Protein AF-A0A974APL2-F1 (afdb_monomer)

Structure (mmCIF, N/CA/C/O backbone):
data_AF-A0A974APL2-F1
#
_entry.id   AF-A0A974APL2-F1
#
loop_
_atom_site.group_PDB
_atom_site.id
_atom_site.type_symbol
_atom_site.label_atom_id
_atom_site.label_alt_id
_atom_site.label_comp_id
_atom_site.label_asym_id
_atom_site.label_entity_id
_atom_site.label_seq_id
_atom_site.pdbx_PDB_ins_code
_atom_site.Cartn_x
_atom_site.Cartn_y
_atom_site.Cartn_z
_atom_site.occupancy
_atom_site.B_iso_or_equiv
_atom_site.auth_seq_id
_atom_site.auth_comp_id
_atom_site.auth_asym_id
_atom_site.auth_atom_id
_atom_site.pdbx_PDB_model_num
ATOM 1 N N . MET A 1 1 ? -79.525 27.119 30.843 1.00 41.72 1 MET A N 1
ATOM 2 C CA . MET A 1 1 ? -80.373 26.518 29.789 1.00 41.72 1 MET A CA 1
ATOM 3 C C . MET A 1 1 ? -80.406 27.497 28.627 1.00 41.72 1 MET A C 1
ATOM 5 O O . MET A 1 1 ? -80.624 28.666 28.890 1.00 41.72 1 MET A O 1
ATOM 9 N N . SER A 1 2 ? -80.058 27.011 27.430 1.00 44.84 2 SER A N 1
ATOM 10 C CA . SER A 1 2 ? -79.968 27.663 26.110 1.00 44.84 2 SER A CA 1
ATOM 11 C C . SER A 1 2 ? -80.088 29.183 26.002 1.00 44.84 2 SER A C 1
ATOM 13 O O . SER A 1 2 ? -81.164 29.739 26.193 1.00 44.84 2 SER A O 1
ATOM 15 N N . THR A 1 3 ? -79.031 29.789 25.461 1.00 53.78 3 THR A N 1
ATOM 16 C CA . THR A 1 3 ? -79.169 30.967 24.603 1.00 53.78 3 THR A CA 1
ATOM 17 C C . THR A 1 3 ? -78.673 30.592 23.211 1.00 53.78 3 THR A C 1
ATOM 19 O O . THR A 1 3 ? -77.520 30.209 23.025 1.00 53.78 3 THR A O 1
ATOM 22 N N . ASP A 1 4 ? -79.613 30.648 22.277 1.00 44.88 4 ASP A N 1
ATOM 23 C CA . ASP A 1 4 ? -79.468 30.580 20.830 1.00 44.88 4 ASP A CA 1
ATOM 24 C C . ASP A 1 4 ? -78.564 31.715 20.321 1.00 44.88 4 ASP A C 1
ATOM 26 O O . ASP A 1 4 ? -78.755 32.867 20.714 1.00 44.88 4 ASP A O 1
ATOM 30 N N . GLN A 1 5 ? -77.578 31.393 19.478 1.00 54.25 5 GLN A N 1
ATOM 31 C CA . GLN A 1 5 ? -76.889 32.353 18.609 1.00 54.25 5 GLN A CA 1
ATOM 32 C C . GLN A 1 5 ? -76.435 31.676 17.291 1.00 54.25 5 GLN A C 1
ATOM 34 O O . GLN A 1 5 ? -76.120 30.481 17.282 1.00 54.25 5 GLN A O 1
ATOM 39 N N . PRO A 1 6 ? -76.410 32.427 16.169 1.00 44.41 6 PRO A N 1
ATOM 40 C CA . PRO A 1 6 ? -76.641 31.931 14.811 1.00 44.41 6 PRO A CA 1
ATOM 41 C C . PRO A 1 6 ? -75.378 31.514 14.041 1.00 44.41 6 PRO A C 1
ATOM 43 O O . PRO A 1 6 ? -74.268 31.967 14.312 1.00 44.41 6 PRO A O 1
ATOM 46 N N . LYS A 1 7 ? -75.574 30.692 12.996 1.00 56.00 7 LYS A N 1
ATOM 47 C CA . LYS A 1 7 ? -74.546 30.291 12.016 1.00 56.00 7 LYS A CA 1
ATOM 48 C C . LYS A 1 7 ? -74.161 31.451 11.084 1.00 56.00 7 LYS A C 1
ATOM 50 O O . LYS A 1 7 ? -75.035 31.920 10.353 1.00 56.00 7 LYS A O 1
ATOM 55 N N . PRO A 1 8 ? -72.872 31.817 10.966 1.00 46.12 8 PRO A N 1
ATOM 56 C CA . PRO A 1 8 ? -72.417 32.685 9.893 1.00 46.12 8 PRO A CA 1
ATOM 57 C C . PRO A 1 8 ? -71.661 31.914 8.798 1.00 46.12 8 PRO A C 1
ATOM 59 O O . PRO A 1 8 ? -70.687 31.214 9.056 1.00 46.12 8 PRO A O 1
ATOM 62 N N . GLY A 1 9 ? -72.111 32.126 7.558 1.00 42.22 9 GLY A N 1
ATOM 63 C CA . GLY A 1 9 ? -71.265 32.207 6.366 1.00 42.22 9 GLY A CA 1
ATOM 64 C C . GLY A 1 9 ? -70.713 30.899 5.804 1.00 42.22 9 GLY A C 1
ATOM 65 O O . GLY A 1 9 ? -69.613 30.479 6.140 1.00 42.22 9 GLY A O 1
ATOM 66 N N . THR A 1 10 ? -71.405 30.319 4.823 1.00 54.47 10 THR A N 1
ATOM 67 C CA . THR A 1 10 ? -70.755 29.438 3.843 1.00 54.47 10 THR A CA 1
ATOM 68 C C . THR A 1 10 ? -70.033 30.314 2.815 1.00 54.47 10 THR A C 1
ATOM 70 O O . THR A 1 10 ? -70.710 31.022 2.067 1.00 54.47 10 THR A O 1
ATOM 73 N N . PRO A 1 11 ? -68.692 30.306 2.720 1.00 50.41 11 PRO A N 1
ATOM 74 C CA . PRO A 1 11 ? -68.041 30.988 1.616 1.00 50.41 11 PRO A CA 1
ATOM 75 C C . PRO A 1 11 ? -68.216 30.185 0.319 1.00 50.41 11 PRO A C 1
ATOM 77 O O . PRO A 1 11 ? -68.008 28.971 0.261 1.00 50.41 11 PRO A O 1
ATOM 80 N N . LEU A 1 12 ? -68.601 30.900 -0.738 1.00 54.53 12 LEU A N 1
ATOM 81 C CA . LEU A 1 12 ? -68.716 30.419 -2.113 1.00 54.53 12 LEU A CA 1
ATOM 82 C C . LEU A 1 12 ? -67.390 29.810 -2.598 1.00 54.53 12 LEU A C 1
ATOM 84 O O . LEU A 1 12 ? -66.359 30.482 -2.665 1.00 54.53 12 LEU A O 1
ATOM 88 N N . ARG A 1 13 ? -67.434 28.535 -2.996 1.00 44.91 13 ARG A N 1
ATOM 89 C CA . ARG A 1 13 ? -66.314 27.804 -3.602 1.00 44.91 13 ARG A CA 1
ATOM 90 C C . ARG A 1 13 ? -65.988 28.388 -4.981 1.00 44.91 13 ARG A C 1
ATOM 92 O O . ARG A 1 13 ? -66.600 28.008 -5.977 1.00 44.91 13 ARG A O 1
ATOM 99 N N . ARG A 1 14 ? -64.995 29.276 -5.068 1.00 53.94 14 ARG A N 1
ATOM 100 C CA . ARG A 1 14 ? -64.403 29.676 -6.356 1.00 53.94 14 ARG A CA 1
ATOM 101 C C . ARG A 1 14 ? -63.635 28.480 -6.924 1.00 53.94 14 ARG A C 1
ATOM 103 O O . ARG A 1 14 ? -62.769 27.927 -6.249 1.00 53.94 14 ARG A O 1
ATOM 110 N N . LYS A 1 15 ? -63.967 28.030 -8.138 1.00 47.72 15 LYS A N 1
ATOM 111 C CA . LYS A 1 15 ? -63.155 27.017 -8.824 1.00 47.72 15 LYS A CA 1
ATOM 112 C C . LYS A 1 15 ? -61.809 27.648 -9.179 1.00 47.72 15 LYS A C 1
ATOM 114 O O . LYS A 1 15 ? -61.775 28.638 -9.900 1.00 47.72 15 LYS A O 1
ATOM 119 N N . ALA A 1 16 ? -60.722 27.079 -8.665 1.00 53.84 16 ALA A N 1
ATOM 120 C CA . ALA A 1 16 ? -59.384 27.402 -9.133 1.00 53.84 16 ALA A CA 1
ATOM 121 C C . ALA A 1 16 ? -59.283 27.001 -10.611 1.00 53.84 16 ALA A C 1
ATOM 123 O O . ALA A 1 16 ? -59.453 25.828 -10.950 1.00 53.84 16 ALA A O 1
ATOM 124 N N . VAL A 1 17 ? -59.055 27.982 -11.483 1.00 51.69 17 VAL A N 1
ATOM 125 C CA . VAL A 1 17 ? -58.576 27.734 -12.843 1.00 51.69 17 VAL A CA 1
ATOM 126 C C . VAL A 1 17 ? -57.156 27.205 -12.688 1.00 51.69 17 VAL A C 1
ATOM 128 O O . VAL A 1 17 ? -56.297 27.880 -12.123 1.00 51.69 17 VAL A O 1
ATOM 131 N N . ARG A 1 18 ? -56.932 25.960 -13.106 1.00 43.84 18 ARG A N 1
ATOM 132 C CA . ARG A 1 18 ? -55.601 25.360 -13.139 1.00 43.84 18 ARG A CA 1
ATOM 133 C C . ARG A 1 18 ? -54.845 26.048 -14.272 1.00 43.84 18 ARG A C 1
ATOM 135 O O . ARG A 1 18 ? -55.178 25.841 -15.431 1.00 43.84 18 ARG A O 1
ATOM 142 N N . VAL A 1 19 ? -53.914 26.929 -13.926 1.00 56.44 19 VAL A N 1
ATOM 143 C CA . VAL A 1 19 ? -52.927 27.444 -14.877 1.00 56.44 19 VAL A CA 1
ATOM 144 C C . VAL A 1 19 ? -51.848 26.376 -14.971 1.00 56.44 19 VAL A C 1
ATOM 146 O O . VAL A 1 19 ? -51.269 26.007 -13.946 1.00 56.44 19 VAL A O 1
ATOM 149 N N . ASP A 1 20 ? -51.637 25.829 -16.165 1.00 52.69 20 ASP A N 1
ATOM 150 C CA . ASP A 1 20 ? -50.556 24.877 -16.389 1.00 52.69 20 ASP A CA 1
ATOM 151 C C . ASP A 1 20 ? -49.205 25.586 -16.173 1.00 52.69 20 ASP A C 1
ATOM 153 O O . ASP A 1 20 ? -49.003 26.694 -16.683 1.00 52.69 20 ASP A O 1
ATOM 157 N N . PRO A 1 21 ? -48.293 25.014 -15.367 1.00 55.16 21 PRO A N 1
ATOM 158 C CA . PRO A 1 21 ? -46.981 25.604 -15.141 1.00 55.16 21 PRO A CA 1
ATOM 159 C C . PRO A 1 21 ? -46.147 25.558 -16.434 1.00 55.16 21 PRO A C 1
ATOM 161 O O . PRO A 1 21 ? -46.241 24.578 -17.173 1.00 55.16 21 PRO A O 1
ATOM 164 N N . PRO A 1 22 ? -45.322 26.584 -16.721 1.00 50.16 22 PRO A N 1
ATOM 165 C CA . PRO A 1 22 ? -44.440 26.559 -17.883 1.00 50.16 22 PRO A CA 1
ATOM 166 C C . PRO A 1 22 ? -43.420 25.419 -17.764 1.00 50.16 22 PRO A C 1
ATOM 168 O O . PRO A 1 22 ? -42.938 25.131 -16.665 1.00 50.16 22 PRO A O 1
ATOM 171 N N . ASP A 1 23 ? -43.093 24.799 -18.902 1.00 53.38 23 ASP A N 1
ATOM 172 C CA . ASP A 1 23 ? -42.100 23.727 -19.048 1.00 53.38 23 ASP A CA 1
ATOM 173 C C . ASP A 1 23 ? -40.712 24.196 -18.578 1.00 53.38 23 ASP A C 1
ATOM 175 O O . ASP A 1 23 ? -39.890 24.704 -19.342 1.00 53.38 23 ASP A O 1
ATOM 179 N N . ILE A 1 24 ? -40.436 24.033 -17.285 1.00 51.09 24 ILE A N 1
ATOM 180 C CA . ILE A 1 24 ? -39.075 24.059 -16.758 1.00 51.09 24 ILE A CA 1
ATOM 181 C C . ILE A 1 24 ? -38.513 22.659 -17.023 1.00 51.09 24 ILE A C 1
ATOM 183 O O . ILE A 1 24 ? -39.038 21.704 -16.441 1.00 51.09 24 ILE A O 1
ATOM 187 N N . PRO A 1 25 ? -37.473 22.485 -17.864 1.00 44.91 25 PRO A N 1
ATOM 188 C CA . PRO A 1 25 ? -36.915 21.165 -18.108 1.00 44.91 25 PRO A CA 1
ATOM 189 C C . PRO A 1 25 ? -36.429 20.589 -16.778 1.00 44.91 25 PRO A C 1
ATOM 191 O O . PRO A 1 25 ? -35.546 21.138 -16.112 1.00 44.91 25 PRO A O 1
ATOM 194 N N . ALA A 1 26 ? -37.062 19.493 -16.367 1.00 47.62 26 ALA A N 1
ATOM 195 C CA . ALA A 1 26 ? -36.717 18.782 -15.154 1.00 47.62 26 ALA A CA 1
ATOM 196 C C . ALA A 1 26 ? -35.232 18.386 -15.190 1.00 47.62 26 ALA A C 1
ATOM 198 O O . ALA A 1 26 ? -34.714 17.922 -16.206 1.00 47.62 26 ALA A O 1
ATOM 199 N N . LYS A 1 27 ? -34.543 18.579 -14.058 1.00 50.38 27 LYS A N 1
ATOM 200 C CA . LYS A 1 27 ? -33.190 18.068 -13.792 1.00 50.38 27 LYS A CA 1
ATOM 201 C C . LYS A 1 27 ? -33.018 16.665 -14.393 1.00 50.38 27 LYS A C 1
ATOM 203 O O . LYS A 1 27 ? -33.781 15.775 -14.041 1.00 50.38 27 LYS A O 1
ATOM 208 N N . SER A 1 28 ? -31.992 16.508 -15.237 1.00 50.34 28 SER A N 1
ATOM 209 C CA . SER A 1 28 ? -31.504 15.273 -15.884 1.00 50.34 28 SER A CA 1
ATOM 210 C C . SER A 1 28 ? -32.127 13.959 -15.382 1.00 50.34 28 SER A C 1
ATOM 212 O O . SER A 1 28 ? -31.935 13.621 -14.209 1.00 50.34 28 SER A O 1
ATOM 214 N N . ASP A 1 29 ? -32.757 13.197 -16.282 1.00 48.56 29 ASP A N 1
ATOM 215 C CA . ASP A 1 29 ? -33.413 11.914 -15.998 1.00 48.56 29 ASP A CA 1
ATOM 216 C C . ASP A 1 29 ? -32.587 11.000 -15.069 1.00 48.56 29 ASP A C 1
ATOM 218 O O . ASP A 1 29 ? -31.475 10.584 -15.424 1.00 48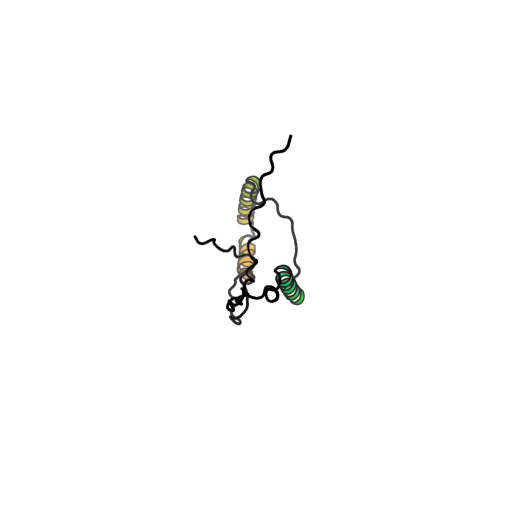.56 29 ASP A O 1
ATOM 222 N N . PRO A 1 30 ? -33.115 10.606 -13.893 1.00 51.66 30 PRO A N 1
ATOM 223 C CA . PRO A 1 30 ? -32.425 9.691 -12.985 1.00 51.66 30 PRO A CA 1
ATOM 224 C C . PRO A 1 30 ? -32.243 8.291 -13.592 1.00 51.66 30 PRO A C 1
ATOM 226 O O . PRO A 1 30 ? -31.352 7.556 -13.170 1.00 51.66 30 PRO A O 1
ATOM 229 N N . ALA A 1 31 ? -33.023 7.944 -14.622 1.00 50.53 31 ALA A N 1
ATOM 230 C CA . ALA A 1 31 ? -32.879 6.709 -15.388 1.00 50.53 31 ALA A CA 1
ATOM 231 C C . ALA A 1 31 ? -31.584 6.661 -16.227 1.00 50.53 31 ALA A C 1
ATOM 233 O O . ALA A 1 31 ? -31.073 5.575 -16.499 1.00 50.53 31 ALA A O 1
ATOM 234 N N . ALA A 1 32 ? -31.013 7.815 -16.597 1.00 54.09 32 ALA A N 1
ATOM 235 C CA . ALA A 1 32 ? -29.814 7.884 -17.436 1.00 54.09 32 ALA A CA 1
ATOM 236 C C . ALA A 1 32 ? -28.502 7.767 -16.635 1.00 54.09 32 ALA A C 1
ATOM 238 O O . ALA A 1 32 ? -27.428 7.534 -17.196 1.00 54.09 32 ALA A O 1
ATOM 239 N N . ARG A 1 33 ? -28.553 7.900 -15.303 1.00 60.84 33 ARG A N 1
ATOM 240 C CA . ARG A 1 33 ? -27.376 7.728 -14.444 1.00 60.84 33 ARG A CA 1
ATOM 241 C C . ARG A 1 33 ? -27.277 6.271 -14.020 1.00 60.84 33 ARG A C 1
ATOM 243 O O . ARG A 1 33 ? -27.867 5.868 -13.023 1.00 60.84 33 ARG A O 1
ATOM 250 N N . ALA A 1 34 ? -26.470 5.493 -14.744 1.00 64.88 34 ALA A N 1
ATOM 251 C CA . ALA A 1 34 ? -26.077 4.165 -14.282 1.00 64.88 34 ALA A CA 1
ATOM 252 C C . ALA A 1 34 ? -25.623 4.251 -12.817 1.00 64.88 34 ALA A C 1
ATOM 254 O O . ALA A 1 34 ? -24.732 5.041 -12.476 1.00 64.88 34 ALA A O 1
ATOM 255 N N . SER A 1 35 ? -26.255 3.452 -11.958 1.00 79.69 35 SER A N 1
ATOM 256 C CA . SER A 1 35 ? -25.964 3.436 -10.526 1.00 79.69 35 SER A CA 1
ATOM 257 C C . SER A 1 35 ? -24.474 3.177 -10.287 1.00 79.69 35 SER A C 1
ATOM 259 O O . SER A 1 35 ? -23.816 2.470 -11.059 1.00 79.69 35 SER A O 1
ATOM 261 N N . THR A 1 36 ? -23.926 3.689 -9.184 1.00 76.19 36 THR A N 1
ATOM 262 C CA . THR A 1 36 ? -22.537 3.411 -8.776 1.00 76.19 36 THR A CA 1
ATOM 263 C C . THR A 1 36 ? -22.242 1.906 -8.796 1.00 76.19 36 THR A C 1
ATOM 265 O O . THR A 1 36 ? -21.202 1.474 -9.294 1.00 76.19 36 THR A O 1
ATOM 268 N N . ARG A 1 37 ? -23.216 1.081 -8.387 1.00 78.06 37 ARG A N 1
ATOM 269 C CA . ARG A 1 37 ? -23.141 -0.385 -8.447 1.00 78.06 37 ARG A CA 1
ATOM 270 C C . ARG A 1 37 ? -22.937 -0.917 -9.871 1.00 78.06 37 ARG A C 1
ATOM 272 O O . ARG A 1 37 ? -22.105 -1.803 -10.072 1.00 78.06 37 ARG A O 1
ATOM 279 N N . GLN A 1 38 ? -23.666 -0.392 -10.857 1.00 79.50 38 GLN A N 1
ATOM 280 C CA . GLN A 1 38 ? -23.526 -0.788 -12.264 1.00 79.50 38 GLN A CA 1
ATOM 281 C C . GLN A 1 38 ? -22.159 -0.383 -12.830 1.00 79.50 38 GLN A C 1
ATOM 283 O O . GLN A 1 38 ? -21.508 -1.204 -13.478 1.00 79.50 38 GLN A O 1
ATOM 288 N N . LYS A 1 39 ? -21.675 0.826 -12.519 1.00 78.75 39 LYS A N 1
ATOM 289 C CA . LYS A 1 39 ? -20.348 1.304 -12.952 1.00 78.75 39 LYS A CA 1
ATOM 290 C C . LYS A 1 39 ? -19.217 0.431 -12.403 1.00 78.75 39 LYS A C 1
ATOM 292 O O . LYS A 1 39 ? -18.377 -0.048 -13.166 1.00 78.75 39 LYS A O 1
ATOM 297 N N . VAL A 1 40 ? -19.238 0.151 -11.098 1.00 83.44 40 VAL A N 1
ATOM 298 C CA . VAL A 1 40 ? -18.243 -0.709 -10.436 1.00 83.44 40 VAL A CA 1
ATOM 299 C C . VAL A 1 40 ? -18.314 -2.145 -10.977 1.00 83.44 40 VAL A C 1
ATOM 301 O O . VAL A 1 40 ? -17.286 -2.781 -11.211 1.00 83.44 40 VAL A O 1
ATOM 304 N N . SER A 1 41 ? -19.515 -2.668 -11.245 1.00 83.62 41 SER A N 1
ATOM 305 C CA . SER A 1 41 ? -19.690 -3.989 -11.865 1.00 83.62 41 SER A CA 1
ATOM 306 C C . SER A 1 41 ? -19.086 -4.063 -13.275 1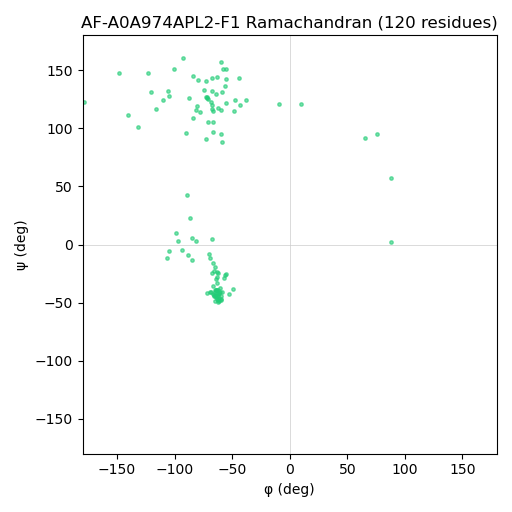.00 83.62 41 SER A C 1
ATOM 308 O O . SER A 1 41 ? -18.314 -4.979 -13.568 1.00 83.62 41 SER A O 1
ATOM 310 N N . ALA A 1 42 ? -19.365 -3.074 -14.131 1.00 84.06 42 ALA A N 1
ATOM 311 C CA . ALA A 1 42 ? -18.824 -2.998 -15.487 1.00 84.06 42 ALA A CA 1
ATOM 312 C C . ALA A 1 42 ? -17.294 -2.835 -15.505 1.00 84.06 42 ALA A C 1
ATOM 314 O O . ALA A 1 42 ? -16.615 -3.457 -16.322 1.00 84.06 42 ALA A O 1
ATOM 315 N N . HIS A 1 43 ? -16.728 -2.045 -14.588 1.00 81.56 43 HIS A N 1
ATOM 316 C CA . HIS A 1 43 ? -15.278 -1.923 -14.428 1.00 81.56 43 HIS A CA 1
ATOM 317 C C . HIS A 1 43 ? -14.632 -3.262 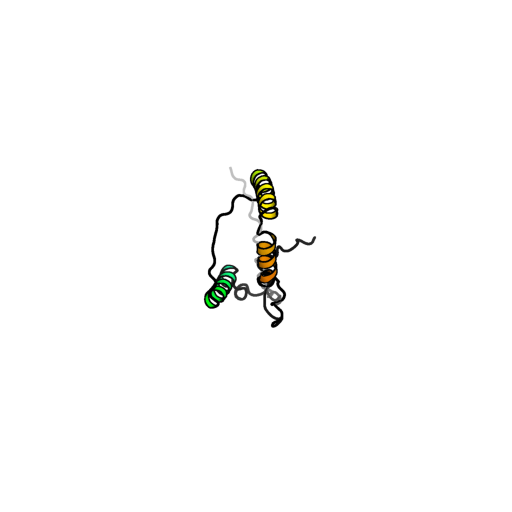-14.039 1.00 81.56 43 HIS A C 1
ATOM 319 O O . HIS A 1 43 ? -13.731 -3.731 -14.732 1.00 81.56 43 HIS A O 1
ATOM 325 N N . ARG A 1 44 ? -15.166 -3.954 -13.022 1.00 87.81 44 ARG A N 1
ATOM 326 C CA . ARG A 1 44 ? -14.650 -5.272 -12.614 1.00 87.81 44 ARG A CA 1
ATOM 327 C C . ARG A 1 44 ? -14.790 -6.332 -13.711 1.00 87.81 44 ARG A C 1
ATOM 329 O O . ARG A 1 44 ? -13.945 -7.213 -13.805 1.00 87.81 44 ARG A O 1
ATOM 336 N N . ARG A 1 45 ? -15.837 -6.275 -14.544 1.00 89.00 45 ARG A N 1
ATOM 337 C CA . ARG A 1 45 ? -15.972 -7.156 -15.722 1.00 89.00 45 ARG A CA 1
ATOM 338 C C . ARG A 1 45 ? -14.855 -6.927 -16.741 1.00 89.00 45 ARG A C 1
ATOM 340 O O . ARG A 1 45 ? -14.278 -7.901 -17.208 1.00 89.00 45 ARG A O 1
ATOM 347 N N . ARG A 1 46 ? -14.526 -5.666 -17.044 1.00 89.94 46 ARG A N 1
ATOM 348 C CA . ARG A 1 46 ? -13.413 -5.320 -17.947 1.00 89.94 46 ARG A CA 1
ATOM 349 C C . ARG A 1 46 ? -12.069 -5.805 -17.403 1.00 89.94 46 ARG A C 1
ATOM 351 O O . ARG A 1 46 ? -11.298 -6.378 -18.158 1.00 89.94 46 ARG A O 1
ATOM 358 N N . LEU A 1 47 ? -11.820 -5.640 -16.102 1.00 91.19 47 LEU A N 1
ATOM 359 C CA . LEU A 1 47 ? -10.595 -6.138 -15.466 1.00 91.19 47 LEU A CA 1
ATOM 360 C C . LEU A 1 47 ? -10.484 -7.669 -15.521 1.00 91.19 47 LEU A C 1
ATOM 362 O O . LEU A 1 47 ? -9.429 -8.177 -15.880 1.00 91.19 47 LEU A O 1
ATOM 366 N N . ARG A 1 48 ? -11.581 -8.401 -15.276 1.00 92.31 48 ARG A N 1
ATOM 367 C CA . ARG A 1 48 ? -11.595 -9.871 -15.405 1.00 92.31 48 ARG A CA 1
ATOM 368 C C . ARG A 1 48 ? -11.340 -10.350 -16.831 1.00 92.31 48 ARG A C 1
ATOM 370 O O . ARG A 1 48 ? -10.622 -11.322 -17.011 1.00 92.31 48 ARG A O 1
ATOM 377 N N . ALA A 1 49 ? -11.893 -9.665 -17.833 1.00 92.19 49 ALA A N 1
ATOM 378 C CA . ALA A 1 49 ? -11.636 -9.988 -19.238 1.00 92.19 49 ALA A CA 1
ATOM 379 C C . ALA A 1 49 ? -10.161 -9.776 -19.630 1.00 92.19 49 ALA A C 1
ATOM 381 O O . ALA A 1 49 ? -9.651 -10.492 -20.480 1.00 92.19 49 ALA A O 1
ATOM 38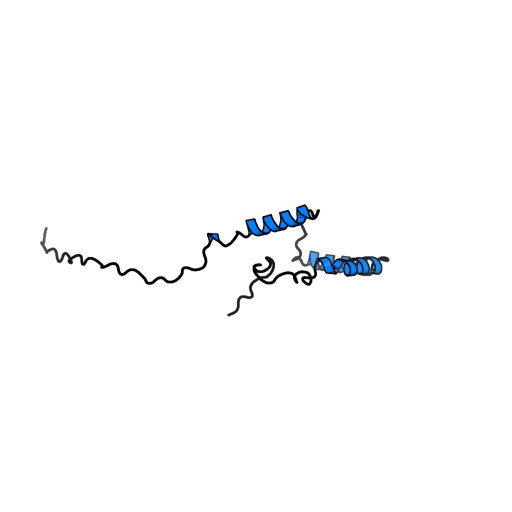2 N N . LYS A 1 50 ? -9.472 -8.831 -18.976 1.00 90.88 50 LYS A N 1
ATOM 383 C CA . LYS A 1 50 ? -8.024 -8.603 -19.112 1.00 90.88 50 LYS A CA 1
ATOM 384 C C . LYS A 1 50 ? -7.162 -9.559 -18.263 1.00 90.88 50 LYS A C 1
ATOM 386 O O . LYS A 1 50 ? -5.951 -9.403 -18.239 1.00 90.88 50 LYS A O 1
ATOM 391 N N . GLY A 1 51 ? -7.765 -10.512 -17.546 1.00 93.44 51 GLY A N 1
ATOM 392 C CA . GLY A 1 51 ? -7.049 -11.476 -16.701 1.00 93.44 51 GLY A CA 1
ATOM 393 C C . GLY A 1 51 ? -6.783 -11.025 -15.259 1.00 93.44 51 GLY A C 1
ATOM 394 O O . GLY A 1 51 ? -6.206 -11.783 -14.486 1.00 93.44 51 GLY A O 1
ATOM 395 N N . TYR A 1 52 ? -7.236 -9.836 -14.845 1.00 93.00 52 TYR A N 1
ATOM 396 C CA . TYR A 1 52 ? -7.054 -9.360 -13.469 1.00 93.00 52 TYR A CA 1
ATOM 397 C C . TYR A 1 52 ? -8.132 -9.895 -12.517 1.00 93.00 52 TYR A C 1
ATOM 399 O O . TYR A 1 52 ? -9.320 -9.984 -12.854 1.00 93.00 52 TYR A O 1
ATOM 407 N N . ARG A 1 53 ? -7.739 -10.167 -11.267 1.00 90.81 53 ARG A N 1
ATOM 408 C CA . ARG A 1 53 ? -8.636 -10.589 -10.181 1.00 90.81 53 ARG A CA 1
ATOM 409 C C . ARG A 1 53 ? -8.562 -9.600 -9.020 1.00 90.81 53 ARG A C 1
ATOM 411 O O . ARG A 1 53 ?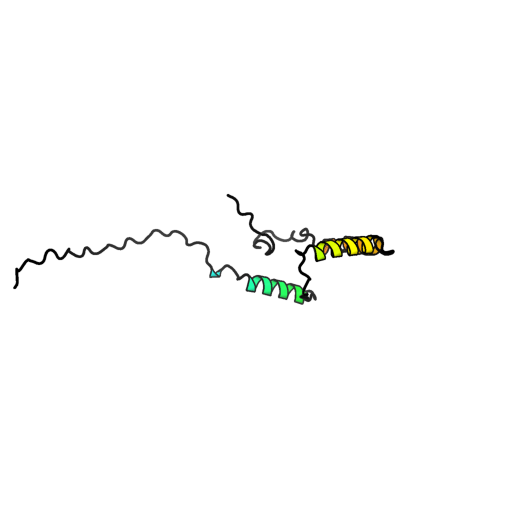 -7.483 -9.268 -8.553 1.00 90.81 53 ARG A O 1
ATOM 418 N N . LEU A 1 54 ? -9.723 -9.162 -8.529 1.00 89.12 54 LEU A N 1
ATOM 419 C CA . LEU A 1 54 ? -9.799 -8.331 -7.327 1.00 89.12 54 LEU A CA 1
ATOM 420 C C . LEU A 1 54 ? -9.474 -9.179 -6.092 1.00 89.12 54 LEU A C 1
ATOM 422 O O . LEU A 1 54 ? -10.125 -10.201 -5.864 1.00 89.12 54 LEU A O 1
ATOM 426 N N . VAL A 1 55 ? -8.514 -8.724 -5.293 1.00 89.25 55 VAL A N 1
ATOM 427 C CA . VAL A 1 55 ? -8.217 -9.261 -3.963 1.00 89.25 55 VAL A CA 1
ATOM 428 C C . VAL A 1 55 ? -8.738 -8.263 -2.933 1.00 89.25 55 VAL A C 1
ATOM 430 O O . VAL A 1 55 ? -8.520 -7.063 -3.068 1.00 89.25 55 VAL A O 1
ATOM 433 N N . GLN A 1 56 ? -9.470 -8.752 -1.934 1.00 90.38 56 GLN A N 1
ATOM 434 C CA . GLN A 1 56 ? -9.896 -7.956 -0.786 1.00 90.38 56 GLN A CA 1
ATOM 435 C C . GLN A 1 56 ? -9.119 -8.450 0.425 1.00 90.38 56 GLN A C 1
ATOM 437 O O . GLN A 1 56 ? -9.149 -9.642 0.724 1.00 90.38 56 GLN A O 1
ATOM 442 N N . MET A 1 57 ? -8.416 -7.538 1.084 1.00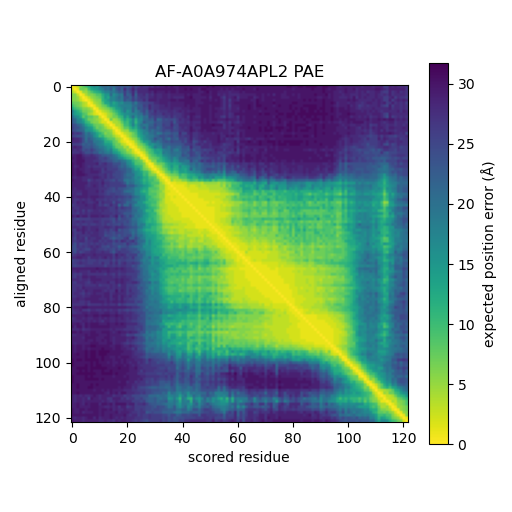 90.19 57 MET A N 1
ATOM 443 C CA . MET A 1 57 ? -7.651 -7.817 2.292 1.00 90.19 57 MET A CA 1
ATOM 444 C C . MET A 1 57 ? -8.127 -6.905 3.416 1.00 90.19 57 MET A C 1
ATOM 446 O O . MET A 1 57 ? -8.547 -5.773 3.168 1.00 90.19 57 MET A O 1
ATOM 450 N N . TRP A 1 58 ? -8.064 -7.413 4.641 1.00 91.50 58 TRP A N 1
ATOM 451 C CA . TRP A 1 58 ? -8.261 -6.609 5.838 1.00 91.50 58 TRP A CA 1
ATOM 452 C C . TRP A 1 58 ? -6.918 -6.017 6.240 1.00 91.50 58 TRP A C 1
ATOM 454 O O . TRP A 1 58 ? -5.942 -6.751 6.379 1.00 91.50 58 TRP A O 1
ATOM 464 N N . LEU A 1 59 ? -6.880 -4.698 6.395 1.00 91.06 59 LEU A N 1
ATOM 465 C CA . LEU A 1 59 ? -5.707 -3.980 6.875 1.00 91.06 59 LEU A CA 1
ATOM 466 C C . LEU A 1 59 ? -5.888 -3.632 8.359 1.00 91.06 59 LEU A C 1
ATOM 468 O O . LEU A 1 59 ? -7.030 -3.453 8.798 1.00 91.06 59 LEU A O 1
ATOM 472 N N . PRO A 1 60 ? -4.792 -3.533 9.132 1.00 89.69 60 PRO A N 1
ATOM 473 C CA . PRO A 1 60 ? -4.837 -2.945 10.467 1.00 89.69 60 PRO A CA 1
ATOM 474 C C . PRO A 1 60 ? -5.327 -1.491 10.403 1.00 89.69 60 PRO A C 1
ATOM 476 O O . PRO A 1 60 ? -5.225 -0.834 9.364 1.00 89.69 60 PRO A O 1
ATOM 479 N N . ASP A 1 61 ? -5.863 -0.984 11.515 1.00 92.56 61 ASP A N 1
ATOM 480 C CA . ASP A 1 61 ? -6.322 0.404 11.580 1.00 92.56 61 ASP A CA 1
ATOM 481 C C . ASP A 1 61 ? -5.136 1.370 11.467 1.00 92.56 61 ASP A C 1
ATOM 483 O O . ASP A 1 61 ? -4.362 1.570 12.409 1.00 92.56 61 ASP A O 1
ATOM 487 N N . THR A 1 62 ? -5.025 1.992 10.295 1.00 91.88 62 THR A N 1
ATOM 488 C CA . THR A 1 62 ? -3.931 2.892 9.934 1.00 91.88 62 THR A CA 1
ATOM 489 C C . THR A 1 62 ? -3.965 4.222 10.681 1.00 91.88 62 THR A C 1
ATOM 491 O O . THR A 1 62 ? -3.044 5.020 10.537 1.00 91.88 62 THR A O 1
ATOM 494 N N . ARG A 1 63 ? -5.035 4.497 11.438 1.00 92.31 63 ARG A N 1
ATOM 495 C CA . ARG A 1 63 ? -5.186 5.728 12.226 1.00 92.31 63 ARG A CA 1
ATOM 496 C C . ARG A 1 63 ? -4.606 5.624 13.631 1.00 92.31 63 ARG A C 1
ATOM 498 O O . ARG A 1 63 ? -4.558 6.625 14.333 1.00 92.31 63 ARG A O 1
ATOM 505 N N . THR A 1 64 ? -4.213 4.429 14.057 1.00 94.06 64 THR A N 1
ATOM 506 C CA . THR A 1 64 ? -3.648 4.220 15.390 1.00 94.06 64 THR A CA 1
ATOM 507 C C . THR A 1 64 ? -2.176 4.636 15.438 1.00 94.06 64 THR A C 1
ATOM 509 O O . THR A 1 64 ? -1.409 4.365 14.511 1.00 94.06 64 THR A O 1
ATOM 512 N N . ASP A 1 65 ? -1.748 5.247 16.544 1.00 93.25 65 ASP A N 1
ATOM 513 C CA . ASP A 1 65 ? -0.342 5.643 16.736 1.00 93.25 65 ASP A CA 1
ATOM 514 C C . ASP A 1 65 ? 0.607 4.435 16.755 1.00 93.25 65 ASP A C 1
ATOM 516 O O . ASP A 1 65 ? 1.773 4.526 16.356 1.00 93.25 65 ASP A O 1
ATOM 520 N N . THR A 1 66 ? 0.102 3.274 17.177 1.00 93.00 66 THR A N 1
ATOM 521 C CA . THR A 1 66 ? 0.827 2.001 17.146 1.00 93.00 66 THR A CA 1
ATOM 522 C C . THR A 1 66 ? 1.132 1.571 15.715 1.00 93.00 66 THR A C 1
ATOM 524 O O . THR A 1 66 ? 2.270 1.200 15.430 1.00 93.00 66 THR A O 1
ATOM 527 N N . PHE A 1 67 ? 0.164 1.684 14.798 1.00 94.38 67 PHE A N 1
ATOM 528 C CA . PHE A 1 67 ? 0.391 1.425 13.378 1.00 94.38 67 PHE A CA 1
ATOM 529 C C . PHE A 1 67 ? 1.427 2.389 12.800 1.00 94.38 67 PHE A C 1
ATOM 531 O O . PHE A 1 67 ? 2.360 1.948 12.138 1.00 94.38 67 PHE A O 1
ATOM 538 N N . ALA A 1 68 ? 1.311 3.689 13.082 1.00 94.00 68 ALA A N 1
ATOM 539 C CA . ALA A 1 68 ? 2.255 4.681 12.569 1.00 94.00 68 ALA A CA 1
ATOM 540 C C . ALA A 1 68 ? 3.690 4.442 13.073 1.00 94.00 68 ALA A C 1
ATOM 542 O O . ALA A 1 68 ? 4.652 4.594 12.318 1.00 94.00 68 ALA A O 1
ATOM 543 N N . SER A 1 69 ? 3.839 4.054 14.342 1.00 94.94 69 SER A N 1
ATOM 544 C CA . SER A 1 69 ? 5.138 3.703 14.929 1.00 94.94 69 SER A CA 1
ATOM 545 C C . SER A 1 69 ? 5.719 2.461 14.259 1.00 94.94 69 SER A C 1
ATOM 547 O O . SER A 1 69 ? 6.851 2.494 13.782 1.00 94.94 69 SER A O 1
ATOM 549 N N . ARG A 1 70 ? 4.909 1.406 14.122 1.00 94.50 70 ARG A N 1
ATOM 550 C CA . ARG A 1 70 ? 5.344 0.147 13.521 1.00 94.50 70 ARG A CA 1
ATOM 551 C C . ARG A 1 70 ? 5.681 0.282 12.040 1.00 94.50 70 ARG A C 1
ATOM 553 O O . ARG A 1 70 ? 6.715 -0.213 11.611 1.00 94.50 70 ARG A O 1
ATOM 560 N N . ALA A 1 71 ? 4.854 0.992 11.277 1.00 94.00 71 ALA A N 1
ATOM 561 C CA . ALA A 1 71 ? 5.108 1.268 9.869 1.00 94.00 71 ALA A CA 1
ATOM 562 C C . ALA A 1 71 ? 6.434 2.017 9.689 1.00 94.00 71 ALA A C 1
ATOM 564 O O . ALA A 1 71 ? 7.205 1.685 8.799 1.00 94.00 71 ALA A O 1
ATOM 565 N N . ARG A 1 72 ? 6.747 2.983 10.563 1.00 93.31 72 ARG A N 1
ATOM 566 C CA . ARG A 1 72 ? 8.034 3.690 10.524 1.00 93.31 72 ARG A CA 1
ATOM 567 C C . ARG A 1 72 ? 9.214 2.758 10.805 1.00 93.31 72 ARG A C 1
ATOM 569 O O . ARG A 1 72 ? 10.208 2.831 10.087 1.00 93.31 72 ARG A O 1
ATOM 576 N N . GLU A 1 73 ? 9.112 1.908 11.825 1.00 94.69 73 GLU A N 1
ATOM 577 C CA . GLU A 1 73 ? 10.146 0.912 12.145 1.00 94.69 73 GLU A CA 1
ATOM 578 C C . GLU A 1 73 ? 10.382 -0.054 10.981 1.00 94.69 73 GLU A C 1
ATOM 580 O O . GLU A 1 73 ? 11.522 -0.288 10.587 1.00 94.69 73 GLU A O 1
ATOM 585 N N . GLU A 1 74 ? 9.308 -0.594 10.407 1.00 93.56 74 GLU A N 1
ATOM 586 C CA . GLU A 1 74 ? 9.390 -1.556 9.309 1.00 93.56 74 GLU A CA 1
ATOM 587 C C . GLU A 1 74 ? 9.896 -0.909 8.022 1.00 93.56 74 GLU A C 1
ATOM 589 O O . GLU A 1 74 ? 10.762 -1.480 7.366 1.00 93.56 74 GLU A O 1
ATOM 594 N N . SER A 1 75 ? 9.453 0.307 7.694 1.00 91.44 75 SER A N 1
ATOM 595 C CA . SER A 1 75 ? 9.994 1.053 6.555 1.00 91.44 75 SER A CA 1
ATOM 596 C C . SER A 1 75 ? 11.490 1.322 6.708 1.00 91.44 75 SER A C 1
ATOM 598 O O . SER A 1 75 ? 12.231 1.177 5.742 1.00 91.44 75 SER A O 1
ATOM 600 N N . ALA A 1 76 ? 11.964 1.669 7.910 1.00 93.31 76 ALA A N 1
ATOM 601 C CA . ALA A 1 76 ? 13.394 1.857 8.160 1.00 93.31 76 ALA A CA 1
ATOM 602 C C . ALA A 1 76 ? 14.183 0.537 8.047 1.00 93.31 76 ALA A C 1
ATOM 604 O O . ALA A 1 76 ? 15.308 0.520 7.544 1.00 93.31 76 ALA A O 1
ATOM 605 N N . ALA A 1 77 ? 13.591 -0.583 8.470 1.00 92.56 77 ALA A N 1
ATOM 606 C CA . ALA A 1 77 ? 14.196 -1.902 8.315 1.00 92.56 77 ALA A CA 1
ATOM 607 C C . ALA A 1 77 ? 14.264 -2.330 6.838 1.00 92.56 77 ALA A C 1
ATOM 609 O O . ALA A 1 77 ? 15.293 -2.834 6.400 1.00 92.56 77 ALA A O 1
ATOM 610 N N . LEU A 1 78 ? 13.214 -2.070 6.052 1.00 89.62 78 LEU A N 1
ATOM 611 C CA . LEU A 1 78 ? 13.204 -2.323 4.607 1.00 89.62 78 LEU A CA 1
ATOM 612 C C . LEU A 1 78 ? 14.215 -1.441 3.870 1.00 89.62 78 LEU A C 1
ATOM 614 O O . LEU A 1 78 ? 14.943 -1.944 3.025 1.00 89.62 78 LEU A O 1
ATOM 618 N N . ALA A 1 79 ? 14.330 -0.166 4.251 1.00 89.12 79 ALA A N 1
ATOM 619 C CA . ALA A 1 79 ? 15.301 0.759 3.667 1.00 89.12 79 ALA A CA 1
ATOM 620 C C . ALA A 1 79 ? 16.766 0.329 3.885 1.00 89.12 79 ALA A C 1
ATOM 622 O O . ALA A 1 79 ? 17.659 0.724 3.144 1.00 89.12 79 ALA A O 1
ATOM 623 N N . SER A 1 80 ? 17.029 -0.465 4.927 1.00 91.69 80 SER A N 1
ATOM 624 C CA . SER A 1 80 ? 18.360 -1.015 5.218 1.00 91.69 80 SER A CA 1
ATOM 625 C C . SER A 1 80 ? 18.552 -2.445 4.704 1.00 91.69 80 SER A C 1
ATOM 627 O O . SER A 1 80 ? 19.608 -3.043 4.927 1.00 91.69 80 SER A O 1
ATOM 629 N N . HIS A 1 81 ? 17.555 -3.010 4.018 1.00 92.81 81 HIS A N 1
ATOM 630 C CA . HIS A 1 81 ? 17.625 -4.360 3.480 1.00 92.81 81 HIS A CA 1
ATOM 631 C C . HIS A 1 81 ? 18.582 -4.416 2.269 1.00 92.81 81 HIS A C 1
ATOM 633 O O . HIS A 1 81 ? 18.552 -3.517 1.432 1.00 92.81 81 HIS A O 1
ATOM 639 N N . PRO A 1 82 ? 19.404 -5.474 2.110 1.00 92.19 82 PRO A N 1
ATOM 640 C CA . PRO A 1 82 ? 20.387 -5.564 1.022 1.00 92.19 82 PRO A CA 1
ATOM 641 C C . PRO A 1 82 ? 19.818 -5.423 -0.398 1.00 92.19 82 PRO A C 1
ATOM 643 O O . PRO A 1 82 ? 20.540 -5.010 -1.299 1.00 92.19 82 PRO A O 1
ATOM 646 N N . ASN A 1 83 ? 18.540 -5.763 -0.583 1.00 92.38 83 ASN A N 1
ATOM 647 C CA . ASN A 1 83 ? 17.857 -5.729 -1.880 1.00 92.38 83 ASN A CA 1
ATOM 648 C C . ASN A 1 83 ? 17.001 -4.466 -2.085 1.00 92.38 83 ASN A C 1
ATOM 650 O O . ASN A 1 83 ? 16.235 -4.411 -3.040 1.00 92.38 83 ASN A O 1
ATOM 654 N N . GLU A 1 84 ? 17.109 -3.464 -1.208 1.00 92.75 84 GLU A N 1
ATOM 655 C CA . GLU A 1 84 ? 16.294 -2.242 -1.267 1.00 92.75 84 GLU A CA 1
ATOM 656 C C . GLU A 1 84 ? 16.340 -1.562 -2.641 1.00 92.75 84 GLU A C 1
ATOM 658 O O . GLU A 1 84 ? 15.294 -1.208 -3.181 1.00 92.75 84 GLU A O 1
ATOM 663 N N . ALA A 1 85 ? 17.524 -1.473 -3.250 1.00 91.31 85 ALA A N 1
ATOM 664 C CA . ALA A 1 85 ? 17.694 -0.847 -4.556 1.00 91.31 85 ALA A CA 1
ATOM 665 C C . ALA A 1 85 ? 16.960 -1.603 -5.678 1.00 91.31 85 ALA A C 1
ATOM 667 O O . ALA A 1 85 ? 16.365 -0.977 -6.556 1.00 91.31 85 ALA A O 1
ATOM 668 N N . ASP A 1 86 ? 16.974 -2.938 -5.642 1.00 93.06 86 ASP A N 1
ATOM 669 C CA . ASP A 1 86 ? 16.287 -3.775 -6.630 1.00 93.06 86 ASP A CA 1
ATOM 670 C C . ASP A 1 86 ? 14.764 -3.715 -6.435 1.00 93.06 86 ASP A C 1
ATOM 672 O O . ASP A 1 86 ? 14.014 -3.595 -7.408 1.00 93.06 86 ASP A O 1
ATOM 676 N N . ASP A 1 87 ? 14.307 -3.747 -5.179 1.00 90.62 87 ASP A N 1
ATOM 677 C CA . ASP A 1 87 ? 12.894 -3.623 -4.821 1.00 90.62 87 ASP A CA 1
ATOM 678 C C . ASP A 1 87 ? 12.342 -2.254 -5.258 1.00 90.62 87 ASP A C 1
ATOM 680 O O . ASP A 1 87 ? 11.276 -2.174 -5.878 1.00 90.62 87 ASP A O 1
ATOM 684 N N . GLN A 1 88 ? 13.094 -1.178 -5.009 1.00 90.31 88 GLN A N 1
ATOM 685 C CA . GLN A 1 88 ? 12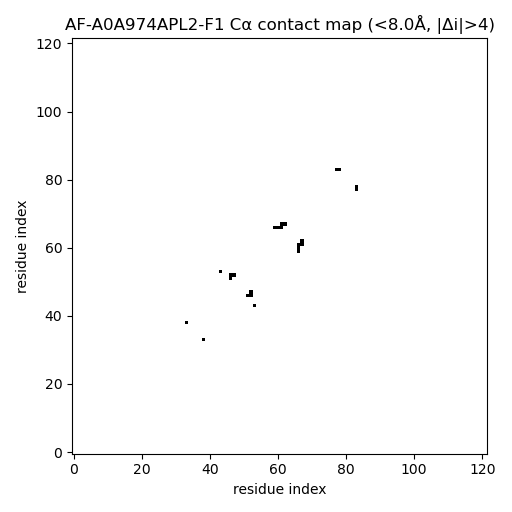.731 0.175 -5.423 1.00 90.31 88 GLN A CA 1
ATOM 686 C C . GLN A 1 88 ? 12.731 0.319 -6.952 1.00 90.31 88 GLN A C 1
ATOM 688 O O . GLN A 1 88 ? 11.763 0.830 -7.520 1.00 90.31 88 GLN A O 1
ATOM 693 N N . ALA A 1 89 ? 13.751 -0.205 -7.640 1.00 92.94 89 ALA A N 1
ATOM 694 C CA . ALA A 1 89 ? 13.815 -0.188 -9.101 1.00 92.94 89 ALA A CA 1
ATOM 695 C C . ALA A 1 89 ? 12.639 -0.945 -9.746 1.00 92.94 89 ALA A C 1
ATOM 697 O O . ALA A 1 89 ? 12.099 -0.505 -10.765 1.00 92.94 89 ALA A O 1
ATOM 698 N N . PHE A 1 90 ? 12.203 -2.060 -9.149 1.00 91.81 90 PHE A N 1
ATOM 699 C CA . PHE A 1 90 ? 11.016 -2.785 -9.599 1.00 91.81 90 PHE A CA 1
ATOM 700 C C . PHE A 1 90 ? 9.743 -1.944 -9.457 1.00 91.81 90 PHE A C 1
ATOM 702 O O . PHE A 1 90 ? 8.953 -1.871 -10.402 1.00 91.81 90 PHE A O 1
ATOM 709 N N . VAL A 1 91 ? 9.544 -1.296 -8.303 1.00 90.62 91 VAL A N 1
ATOM 710 C CA . VAL A 1 91 ? 8.379 -0.431 -8.051 1.00 90.62 91 VAL A CA 1
ATOM 711 C C . VAL A 1 91 ? 8.325 0.718 -9.058 1.00 90.62 91 VAL A C 1
ATOM 713 O O . VAL A 1 91 ? 7.277 0.947 -9.672 1.00 90.62 91 VAL A O 1
ATOM 716 N N . ASP A 1 92 ? 9.452 1.389 -9.292 1.00 90.69 92 ASP A N 1
ATOM 717 C CA . ASP A 1 92 ? 9.541 2.493 -10.247 1.00 90.69 92 ASP A CA 1
ATOM 718 C C . ASP A 1 92 ? 9.196 2.027 -11.671 1.00 90.69 92 ASP A C 1
ATOM 720 O O . ASP A 1 92 ? 8.416 2.682 -12.370 1.00 90.69 92 ASP A O 1
ATOM 724 N N . ALA A 1 93 ? 9.675 0.843 -12.073 1.00 92.50 93 ALA A N 1
ATOM 725 C CA . ALA A 1 93 ? 9.409 0.252 -13.384 1.00 92.50 93 ALA A CA 1
ATOM 726 C C . ALA A 1 93 ? 7.935 -0.130 -13.622 1.00 92.50 93 ALA A C 1
ATOM 728 O O . ALA A 1 93 ? 7.518 -0.224 -14.778 1.00 92.50 93 ALA A O 1
ATOM 729 N N . VAL A 1 94 ? 7.133 -0.353 -12.572 1.00 89.56 94 VAL A N 1
ATOM 730 C CA . VAL A 1 94 ? 5.699 -0.701 -12.689 1.00 89.56 94 VAL A CA 1
ATOM 731 C C . VAL A 1 94 ? 4.749 0.453 -12.355 1.00 89.56 94 VAL A C 1
ATOM 733 O O . VAL A 1 94 ? 3.538 0.319 -12.548 1.00 89.56 94 VAL A O 1
ATOM 736 N N . SER A 1 95 ? 5.269 1.595 -11.895 1.00 85.38 95 SER A N 1
ATOM 737 C CA . SER A 1 95 ? 4.483 2.766 -11.470 1.00 85.38 95 SER A CA 1
ATOM 738 C C . SER A 1 95 ? 3.545 3.318 -12.556 1.00 85.38 95 SER A C 1
ATOM 740 O O . SER A 1 95 ? 2.444 3.782 -12.244 1.00 85.38 95 SER A O 1
ATOM 742 N N . TRP A 1 96 ? 3.907 3.153 -13.835 1.00 81.56 96 TRP A N 1
ATOM 743 C CA . TRP A 1 96 ? 3.082 3.525 -14.992 1.00 81.56 96 TRP A CA 1
ATOM 744 C C . TRP A 1 96 ? 1.686 2.882 -14.986 1.00 81.56 96 TRP A C 1
ATOM 746 O O . TRP A 1 96 ? 0.754 3.460 -15.533 1.00 81.56 96 TRP A O 1
ATOM 756 N N . LEU A 1 97 ? 1.498 1.729 -14.326 1.00 68.81 97 LEU A N 1
ATOM 757 C CA . LEU A 1 97 ? 0.189 1.075 -14.186 1.00 68.81 97 LEU A CA 1
ATOM 758 C C . LEU A 1 97 ? -0.820 1.925 -13.393 1.00 68.81 97 LEU A C 1
ATOM 760 O O . LEU A 1 97 ? -2.033 1.733 -13.512 1.00 68.81 97 LEU A O 1
ATOM 764 N N . THR A 1 98 ? -0.318 2.825 -12.548 1.00 67.19 98 THR A N 1
ATOM 765 C CA . THR A 1 98 ? -1.122 3.695 -11.681 1.00 67.19 98 THR A CA 1
ATOM 766 C C . THR A 1 98 ? -1.166 5.147 -12.146 1.00 67.19 98 THR A C 1
ATOM 768 O O . THR A 1 98 ? -2.000 5.903 -11.649 1.00 67.19 98 THR A O 1
ATOM 771 N N . SER A 1 99 ? -0.319 5.529 -13.105 1.00 58.88 99 SER A N 1
ATOM 772 C CA . SER A 1 99 ? -0.312 6.865 -13.696 1.00 58.88 99 SER A CA 1
ATOM 773 C C . SER A 1 99 ? -1.528 7.046 -14.611 1.00 58.88 99 SER A C 1
ATOM 775 O O . SER A 1 99 ? -1.771 6.249 -15.515 1.00 58.88 99 SER A O 1
ATOM 777 N N . ASP A 1 100 ? -2.301 8.111 -14.391 1.00 54.66 100 ASP A N 1
ATOM 778 C CA . ASP A 1 100 ? -3.502 8.462 -15.175 1.00 54.66 100 ASP A CA 1
ATOM 779 C C . ASP A 1 100 ? -3.188 8.882 -16.639 1.00 54.66 100 ASP A C 1
ATOM 781 O O . ASP A 1 100 ? -4.094 9.258 -17.388 1.00 54.66 100 ASP A O 1
ATOM 785 N N . ASP A 1 101 ? -1.929 8.791 -17.081 1.00 53.22 101 ASP A N 1
ATOM 786 C CA . ASP A 1 101 ? -1.459 9.230 -18.404 1.00 53.22 101 ASP A CA 1
ATOM 787 C C . ASP A 1 101 ? -2.030 8.406 -19.582 1.00 53.22 101 ASP A C 1
ATOM 789 O O . ASP A 1 101 ? -2.047 8.871 -20.721 1.00 53.22 101 ASP A O 1
ATOM 793 N N . ASP A 1 102 ? -2.608 7.225 -19.323 1.00 47.28 102 ASP A N 1
ATOM 794 C CA . ASP A 1 102 ? -3.237 6.362 -20.341 1.00 47.28 102 ASP A CA 1
ATOM 795 C C . ASP A 1 102 ? -4.710 6.723 -20.669 1.00 47.28 102 ASP A C 1
ATOM 797 O O . ASP A 1 102 ? -5.387 6.034 -21.442 1.00 47.28 102 ASP A O 1
ATOM 801 N N . VAL A 1 103 ? -5.256 7.818 -20.116 1.00 50.19 103 VAL A N 1
ATOM 802 C CA . VAL A 1 103 ? -6.619 8.304 -20.441 1.00 50.19 103 VAL A CA 1
ATOM 803 C C . VAL A 1 103 ? -6.628 9.238 -21.669 1.00 50.19 103 VAL A C 1
ATOM 805 O O . VAL A 1 103 ? -7.576 9.984 -21.883 1.00 50.19 103 VAL A O 1
ATOM 808 N N . SER A 1 104 ? -5.633 9.162 -22.558 1.00 43.50 104 SER A N 1
ATOM 809 C CA . SER A 1 104 ? -5.613 9.911 -23.830 1.00 43.50 104 SER A CA 1
ATOM 810 C C . SER A 1 104 ? -6.269 9.155 -24.998 1.00 43.50 104 SER A C 1
ATOM 812 O O . SER A 1 104 ? -5.769 9.136 -26.117 1.00 43.50 104 SER A O 1
ATOM 814 N N . MET A 1 105 ? -7.417 8.509 -24.767 1.00 35.22 105 MET A N 1
ATOM 815 C CA . MET A 1 105 ? -8.282 8.032 -25.855 1.00 35.22 105 MET A CA 1
ATOM 816 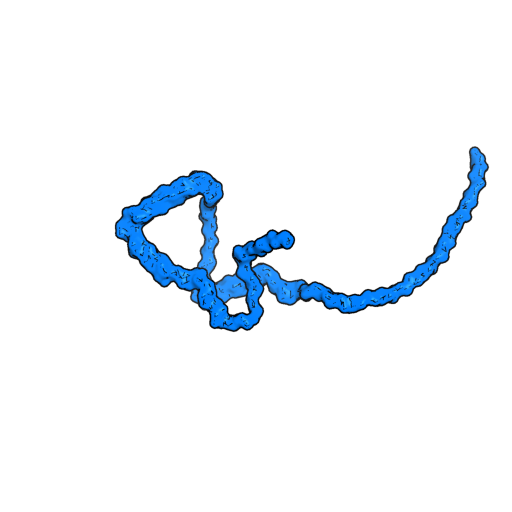C C . MET A 1 105 ? -9.733 8.439 -25.587 1.00 35.22 105 MET A C 1
ATOM 818 O O . MET A 1 105 ? -10.469 7.799 -24.828 1.00 35.22 105 MET A O 1
ATOM 822 N N . SER A 1 106 ? -10.133 9.505 -26.283 1.00 41.31 106 SER A N 1
ATOM 823 C CA . SER A 1 106 ? -11.478 10.082 -26.415 1.00 41.31 106 SER A CA 1
ATOM 824 C C . SER A 1 106 ? -12.103 10.669 -25.143 1.00 41.31 106 SER A C 1
ATOM 826 O O . SER A 1 106 ? -12.841 10.034 -24.385 1.00 41.31 106 SER A O 1
ATOM 828 N N . GLU A 1 107 ? -11.856 11.964 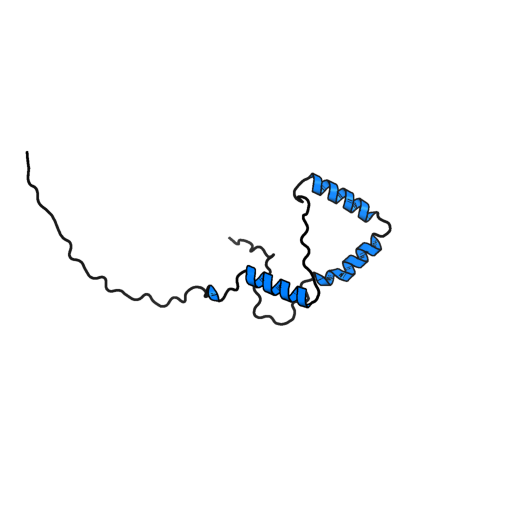-24.995 1.00 46.19 107 GLU A N 1
ATOM 829 C CA . GLU A 1 107 ? -12.700 12.929 -24.311 1.00 46.19 107 GLU A CA 1
ATOM 830 C C . GLU A 1 107 ? -14.077 12.977 -24.988 1.00 46.19 107 GLU A C 1
ATOM 832 O O . GLU A 1 107 ? -14.244 13.594 -26.029 1.00 46.19 107 GLU A O 1
ATOM 837 N N . THR A 1 108 ? -15.039 12.217 -24.466 1.00 43.72 108 THR A N 1
ATOM 838 C CA . THR A 1 108 ? -16.454 12.582 -24.263 1.00 43.72 108 THR A CA 1
ATOM 839 C C . THR A 1 108 ? -17.117 11.364 -23.615 1.00 43.72 108 THR A C 1
ATOM 841 O O . THR A 1 108 ? -17.103 10.272 -24.173 1.00 43.72 108 THR A O 1
ATOM 844 N N . ALA A 1 109 ? -17.713 11.549 -22.435 1.00 47.81 109 ALA A N 1
ATOM 845 C CA . ALA A 1 109 ? -18.476 10.551 -21.671 1.00 47.81 109 ALA A CA 1
ATOM 846 C C . ALA A 1 109 ? -17.711 9.645 -20.686 1.00 47.81 109 ALA A C 1
ATOM 848 O O . ALA A 1 109 ? -17.888 8.429 -20.699 1.00 47.81 109 ALA A O 1
ATOM 849 N N . ARG A 1 110 ? -16.984 10.201 -19.705 1.00 46.94 110 ARG A N 1
ATOM 850 C CA . ARG A 1 110 ? -16.736 9.470 -18.445 1.00 46.94 110 ARG A CA 1
ATOM 851 C C . ARG A 1 110 ? -16.812 10.389 -17.232 1.00 46.94 110 ARG A C 1
ATOM 853 O O . ARG A 1 110 ? -15.984 11.263 -17.037 1.00 46.94 110 ARG A O 1
ATOM 860 N N . GLY A 1 111 ? -17.849 10.167 -16.424 1.00 54.25 111 GLY A N 1
ATOM 861 C CA . GLY A 1 111 ? -18.007 10.810 -15.124 1.00 54.25 111 GLY A CA 1
ATOM 862 C C . GLY A 1 111 ? -16.819 10.533 -14.203 1.00 54.25 111 GLY A C 1
ATOM 863 O O . GLY A 1 111 ? -16.185 9.481 -14.309 1.00 54.25 111 GLY A O 1
ATOM 864 N N . SER A 1 112 ? -16.572 11.496 -13.317 1.00 50.22 112 SER A N 1
ATOM 865 C CA . SER A 1 112 ? -15.427 11.571 -12.413 1.00 50.22 112 SER A CA 1
ATOM 866 C C . SER A 1 112 ? -15.083 10.242 -11.722 1.00 50.22 112 SER A C 1
ATOM 868 O O . SER A 1 112 ? -15.997 9.494 -11.345 1.00 50.22 112 SER A O 1
ATOM 870 N N . PRO A 1 113 ? -13.781 9.952 -11.520 1.00 60.62 113 PRO A N 1
ATOM 871 C CA . PRO A 1 113 ? -13.326 8.788 -10.771 1.00 60.62 113 PRO A CA 1
ATOM 872 C C . PRO A 1 113 ? -13.934 8.740 -9.370 1.00 60.62 113 PRO A C 1
ATOM 874 O O . PRO A 1 113 ? -14.098 9.761 -8.707 1.00 60.62 113 PRO A O 1
ATOM 877 N N . TRP A 1 114 ? -14.258 7.536 -8.909 1.00 54.34 114 TRP A N 1
ATOM 878 C CA . TRP A 1 114 ? -15.001 7.310 -7.666 1.00 54.34 114 TRP A CA 1
ATOM 879 C C . TRP A 1 114 ? -14.215 7.654 -6.385 1.00 54.34 114 TRP A C 1
ATOM 881 O O . TRP A 1 114 ? -14.824 7.706 -5.322 1.00 54.34 114 TRP A O 1
ATOM 891 N N . TRP A 1 115 ? -12.900 7.887 -6.478 1.00 58.44 115 TRP A N 1
ATOM 892 C CA . TRP A 1 115 ? -12.024 8.287 -5.365 1.00 58.44 115 TRP A CA 1
ATOM 893 C C . TRP A 1 115 ? -11.835 9.807 -5.234 1.00 58.44 115 TRP A C 1
ATOM 895 O O . TRP A 1 115 ? -11.191 10.260 -4.293 1.00 58.44 115 TRP A O 1
ATOM 905 N N . ARG A 1 116 ? -12.380 10.611 -6.159 1.00 53.91 116 ARG A N 1
ATOM 906 C CA . ARG A 1 116 ? -12.306 12.076 -6.085 1.00 53.91 116 ARG A CA 1
ATOM 907 C C . ARG A 1 116 ? -13.435 12.599 -5.191 1.00 53.91 116 ARG A C 1
ATOM 909 O O . ARG A 1 116 ? -14.601 12.549 -5.579 1.00 53.91 116 ARG A O 1
ATOM 916 N N . ILE A 1 117 ? -13.084 13.090 -4.002 1.00 48.50 117 ILE A N 1
ATOM 917 C CA . ILE A 1 117 ? -14.000 13.807 -3.104 1.00 48.50 117 ILE A CA 1
ATOM 918 C C . ILE A 1 117 ? -14.264 15.186 -3.731 1.00 48.50 117 ILE A C 1
ATOM 920 O O . ILE A 1 117 ? -13.299 15.858 -4.095 1.00 48.50 117 ILE A O 1
ATOM 924 N N . PRO A 1 118 ? -15.523 15.615 -3.933 1.00 50.31 118 PRO A N 1
ATOM 925 C CA . PRO A 1 118 ? -15.784 16.989 -4.334 1.00 50.31 118 PRO A CA 1
ATOM 926 C C . PRO A 1 118 ? -15.388 17.914 -3.176 1.00 50.31 118 PRO A C 1
ATOM 928 O O . PRO A 1 118 ? -15.987 17.838 -2.105 1.00 50.31 118 PRO A O 1
ATOM 931 N N . GLU A 1 119 ? -14.370 18.748 -3.398 1.00 46.66 119 GLU A N 1
ATOM 932 C CA . GLU A 1 119 ? -14.102 19.946 -2.594 1.00 46.66 119 GLU A CA 1
ATOM 933 C C . GLU A 1 119 ? -15.417 20.722 -2.468 1.00 46.66 119 GLU A C 1
ATOM 935 O O . GLU A 1 119 ? -16.004 21.144 -3.471 1.00 46.66 119 GLU A O 1
ATOM 940 N N . ALA A 1 120 ? -15.935 20.818 -1.246 1.00 40.25 120 ALA A N 1
ATOM 941 C CA . ALA A 1 120 ? -17.100 21.629 -0.949 1.00 40.25 120 ALA A CA 1
ATOM 942 C C . ALA A 1 120 ? -16.659 23.096 -1.008 1.00 40.25 120 ALA A C 1
ATOM 944 O O . ALA A 1 120 ? -16.171 23.635 -0.022 1.00 40.25 120 ALA A O 1
ATOM 945 N N . GLY A 1 121 ? -16.775 23.704 -2.190 1.00 43.56 121 GLY A N 1
ATOM 946 C CA . GLY A 1 121 ? -16.637 25.147 -2.357 1.00 43.56 121 GLY A CA 1
ATOM 947 C C . GLY A 1 121 ? -17.791 25.882 -1.673 1.00 43.56 121 GLY A C 1
ATOM 948 O O . GLY A 1 121 ? -18.949 25.484 -1.836 1.00 43.56 121 GLY A O 1
ATOM 949 N N . GLU A 1 122 ? -17.422 26.905 -0.901 1.00 33.84 122 GLU A N 1
ATOM 950 C CA . GLU A 1 122 ? -18.275 27.947 -0.306 1.00 33.84 122 GLU A CA 1
ATOM 951 C C . GLU A 1 122 ? -19.120 28.715 -1.337 1.00 33.84 122 GLU A C 1
ATOM 953 O O . GLU A 1 122 ? -18.674 28.869 -2.500 1.00 33.84 122 GLU A O 1
#

Foldseek 3Di:
DDDDDDDDDDDDDDDDDDDDDPDPPPDPDPVPDDDPVRVVVVVQVVCVVVVDDDDDDDDPDCPDPVNVVVVVVVVVVLCPDPCNVVVVVVCVVCCVVVDPVVPPDDPDDDDDDPPDDPDPDD

Secondary structure (DSSP, 8-state):
-------------PPPP-PPPP----SS-GGGS--HHHHHHHHHHHHHHTT------PPP-TTSHHHHHHHHHHHHHHHTSTTHHHHHHHHHHHGGGT-GGG--S--SS----TT-------

Sequence (122 aa):
MSTDQPKPGTPLRRKAVRVDPPDIPAKSDPAARASTRQKVSAHRRRLRAKGYRLVQMWLPDTRTDTFASRAREESAALASHPNEADDQAFVDAVSWLTSDDDVSMSETARGSPWWRIPEAGE

Solvent-accessible surface area (backbone atoms only — not comparable to full-atom values): 8532 Å² total; per-residue (Å²): 133,88,83,91,82,83,90,81,80,85,80,82,83,75,80,80,79,83,75,80,78,80,90,67,85,72,79,76,64,74,85,75,55,75,48,71,68,54,52,55,49,55,50,52,50,55,40,42,76,73,71,48,77,92,81,87,80,90,74,77,68,76,85,40,70,67,43,54,50,49,52,50,55,51,51,55,53,48,68,69,36,95,55,35,69,60,55,51,51,50,51,63,74,52,44,67,81,74,47,76,79,80,69,82,70,74,97,75,88,76,80,79,66,92,85,65,76,80,79,84,74,131

Radius of gyration: 32.24 Å; Cα contacts (8 Å, |Δi|>4): 12; chains: 1; bounding box: 101×44×56 Å

Nearest PDB structures (foldseek):
  1n4c-assembly1_A  TM=1.851E-01  e=5.753E+00  Bos taurus

Mean predicted aligned error: 18.18 Å

pLDDT: mean 70.5, std 20.56, range [33.84, 94.94]